Protein AF-A0A9D6PG17-F1 (afdb_monomer)

Radius of gyration: 19.04 Å; Cα contacts (8 Å, |Δi|>4): 158; chains: 1; bounding box: 43×48×52 Å

Nearest PDB structures (foldseek):
  1eaa-assembly1_A-24  TM=7.286E-01  e=7.968E-03  Azotobacter vinelandii
  4rnd-assembly1_A  TM=1.692E-01  e=1.502E-01  Saccharomyces cerevisiae S288C
  3vr4-assembly1_G  TM=1.571E-01  e=2.151E-01  Enterococcus hirae
  7uzk-assembly1_H  TM=1.772E-01  e=7.572E-01  Rattus norvegicus
  4rnd-assembly1_C  TM=1.676E-01  e=7.131E-01  Saccharomyces cerevisiae S288C

Foldseek 3Di:
DDDDDDDDDLLVLVVVLVVVVCVPDDDDDDDDDDDCVVLVVVQVVCVVVVHDRFDPVLVVLLVVQQVCQVVQQVVWDFDPPPHTDTHGDNADKDWDWDWDDDPNDIGIFIDIRGRSPPDDSVRSRVVVCCSHPPDLVPDPRSVVSVVLSVDPSVVSNVCCVPPPVVCVVNVD

Mean predicted aligned error: 5.13 Å

Structure (mmCIF, N/CA/C/O backbone):
data_AF-A0A9D6PG17-F1
#
_entry.id   AF-A0A9D6PG17-F1
#
loop_
_atom_site.group_PDB
_atom_site.id
_atom_site.type_symbol
_atom_s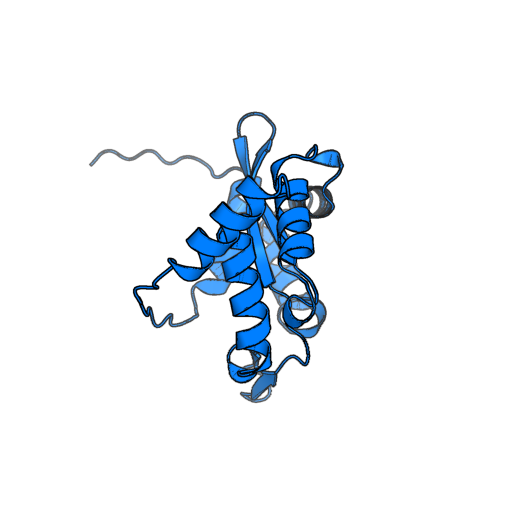ite.label_atom_id
_atom_site.label_alt_id
_atom_site.label_comp_id
_atom_site.label_asym_id
_atom_site.label_entity_id
_atom_site.label_seq_id
_atom_site.pdbx_PDB_ins_code
_atom_site.Cartn_x
_atom_site.Cartn_y
_atom_site.Cartn_z
_atom_site.occupancy
_atom_site.B_iso_or_equiv
_atom_site.auth_seq_id
_atom_site.auth_comp_id
_atom_site.auth_asym_id
_atom_site.auth_atom_id
_atom_site.pdbx_PDB_model_num
ATOM 1 N N . MET A 1 1 ? -3.196 26.481 -28.654 1.00 63.12 1 MET A N 1
ATOM 2 C CA . MET A 1 1 ? -2.937 25.796 -27.371 1.00 63.12 1 MET A CA 1
ATOM 3 C C . MET A 1 1 ? -1.429 25.783 -27.170 1.00 63.12 1 MET A C 1
ATOM 5 O O . MET A 1 1 ? -0.734 25.148 -27.951 1.00 63.12 1 MET A O 1
ATOM 9 N N . THR A 1 2 ? -0.906 26.583 -26.244 1.00 84.00 2 THR A N 1
ATOM 10 C CA . THR A 1 2 ? 0.543 26.727 -26.026 1.00 84.00 2 THR A CA 1
ATOM 11 C C . THR A 1 2 ? 0.992 25.665 -25.030 1.00 84.00 2 THR A C 1
ATOM 13 O O . THR A 1 2 ? 0.440 25.588 -23.936 1.00 84.00 2 THR A O 1
ATOM 16 N N . TYR A 1 3 ? 1.966 24.835 -25.397 1.00 87.50 3 TYR A N 1
ATOM 17 C CA . TYR A 1 3 ? 2.528 23.821 -24.505 1.00 87.50 3 TYR A CA 1
ATOM 18 C C . TYR A 1 3 ? 4.037 24.023 -24.344 1.00 87.50 3 TYR A C 1
ATOM 20 O O . TYR A 1 3 ? 4.707 24.567 -25.221 1.00 87.50 3 TYR A O 1
ATOM 28 N N . LYS A 1 4 ? 4.570 23.583 -23.200 1.00 92.44 4 LYS A N 1
ATOM 29 C CA . LYS A 1 4 ? 6.003 23.576 -22.891 1.00 92.44 4 LYS A CA 1
ATOM 30 C C . LYS A 1 4 ? 6.412 22.158 -22.527 1.00 92.44 4 LYS A C 1
ATOM 32 O O . LYS A 1 4 ? 5.831 21.564 -21.622 1.00 92.44 4 LYS A O 1
ATOM 37 N N . PHE A 1 5 ? 7.436 21.639 -23.193 1.00 90.94 5 PHE A N 1
ATOM 38 C CA . PHE A 1 5 ? 8.055 20.391 -22.769 1.00 90.94 5 PHE A CA 1
ATOM 39 C C . PHE A 1 5 ? 8.871 20.619 -21.497 1.00 90.94 5 PHE A C 1
ATOM 41 O O . PHE A 1 5 ? 9.701 21.527 -21.423 1.00 90.94 5 PHE A O 1
ATOM 48 N N . VAL A 1 6 ? 8.635 19.776 -20.497 1.00 90.00 6 VAL A N 1
ATOM 49 C CA . VAL A 1 6 ? 9.412 19.727 -19.259 1.00 90.00 6 VAL A CA 1
ATOM 50 C C . VAL A 1 6 ? 10.007 18.333 -19.152 1.00 90.00 6 VAL A C 1
ATOM 52 O O . VAL A 1 6 ? 9.316 17.336 -19.358 1.00 90.00 6 VAL A O 1
ATOM 55 N N . LYS A 1 7 ? 11.307 18.258 -18.865 1.00 87.62 7 LYS A N 1
ATOM 56 C CA . LYS A 1 7 ? 11.992 16.982 -18.674 1.00 87.62 7 LYS A CA 1
ATOM 57 C C . LYS A 1 7 ? 11.458 16.309 -17.409 1.00 87.62 7 LYS A C 1
ATOM 59 O O . LYS A 1 7 ? 11.337 16.954 -16.372 1.00 87.62 7 LYS A O 1
ATOM 64 N N . LEU A 1 8 ? 11.163 15.014 -17.492 1.00 84.62 8 LEU A N 1
ATOM 65 C CA . LEU A 1 8 ? 10.827 14.229 -16.308 1.00 84.62 8 LEU A CA 1
ATOM 66 C C . LEU A 1 8 ? 12.063 14.045 -15.424 1.00 84.62 8 LEU A C 1
ATOM 68 O O . LEU A 1 8 ? 13.156 13.729 -15.899 1.00 84.62 8 LEU A O 1
ATOM 72 N N . GLU A 1 9 ? 11.867 14.216 -14.126 1.00 86.81 9 GLU A N 1
ATOM 73 C CA . GLU A 1 9 ? 12.876 13.932 -13.112 1.00 86.81 9 GLU A CA 1
ATOM 74 C C . GLU A 1 9 ? 12.974 12.417 -12.850 1.00 86.81 9 GLU A C 1
ATOM 76 O O . GLU A 1 9 ? 12.067 11.646 -13.185 1.00 86.81 9 GLU A O 1
ATOM 81 N N . ALA A 1 10 ? 14.078 11.966 -12.251 1.00 85.06 10 ALA A N 1
ATOM 82 C CA . ALA A 1 10 ? 14.380 10.538 -12.098 1.00 85.06 10 ALA A CA 1
ATOM 83 C C . ALA A 1 10 ? 13.300 9.769 -11.307 1.00 85.06 10 ALA A C 1
ATOM 85 O O . ALA A 1 10 ? 12.943 8.647 -11.668 1.00 85.06 10 ALA A O 1
ATOM 86 N N . GLU A 1 11 ? 12.733 10.393 -10.277 1.00 87.19 11 GLU A N 1
ATOM 87 C CA . GLU A 1 11 ? 11.630 9.885 -9.460 1.00 87.19 11 GLU A CA 1
ATOM 88 C C . GLU A 1 11 ? 10.330 9.700 -10.248 1.00 87.19 11 GLU A C 1
ATOM 90 O O . GLU A 1 11 ? 9.596 8.741 -10.014 1.00 87.19 11 GLU A O 1
ATOM 95 N N . ARG A 1 12 ? 10.060 10.568 -11.230 1.00 87.62 12 ARG A N 1
ATOM 96 C CA . ARG A 1 12 ? 8.882 10.455 -12.099 1.00 87.62 12 ARG A CA 1
ATOM 97 C C . ARG A 1 12 ? 9.063 9.352 -13.132 1.00 87.62 12 ARG A C 1
ATOM 99 O O . ARG A 1 12 ? 8.097 8.663 -13.449 1.00 87.62 12 ARG A O 1
ATOM 106 N N . TYR A 1 13 ? 10.294 9.123 -13.589 1.00 86.50 13 TYR A N 1
ATOM 107 C CA . TYR A 1 13 ? 10.590 7.983 -14.452 1.00 86.50 13 TYR A CA 1
ATOM 108 C C . TYR A 1 13 ? 10.331 6.632 -13.775 1.00 86.50 13 TYR A C 1
ATOM 110 O O . TYR A 1 13 ? 9.961 5.696 -14.469 1.00 86.50 13 TYR A O 1
ATOM 118 N N . LEU A 1 14 ? 10.473 6.511 -12.449 1.00 85.19 14 LEU A N 1
ATOM 119 C CA . LEU A 1 14 ? 10.112 5.268 -11.751 1.00 85.19 14 LEU A CA 1
ATOM 120 C C . LEU A 1 14 ? 8.605 4.989 -11.799 1.00 85.19 14 LEU A C 1
ATOM 122 O O . LEU A 1 14 ? 8.197 3.849 -11.996 1.00 85.19 14 LEU A O 1
ATOM 126 N N . VAL A 1 15 ? 7.779 6.029 -11.663 1.00 87.50 15 VAL A N 1
ATOM 127 C CA . VAL A 1 15 ? 6.323 5.902 -11.830 1.00 87.50 15 VAL A CA 1
ATOM 128 C C . VAL A 1 15 ? 5.987 5.549 -13.278 1.00 87.50 15 VAL A C 1
ATOM 130 O O . VAL A 1 15 ? 5.173 4.666 -13.523 1.00 87.50 15 VAL A O 1
ATOM 133 N N . TRP A 1 16 ? 6.651 6.191 -14.242 1.00 87.12 16 TRP A N 1
ATOM 134 C CA . TRP A 1 16 ? 6.496 5.863 -15.658 1.00 87.12 16 TRP A CA 1
ATOM 135 C C . TRP A 1 16 ? 6.861 4.406 -15.970 1.00 87.12 16 TRP A C 1
ATOM 137 O O . TRP A 1 16 ? 6.131 3.740 -16.699 1.00 87.12 16 TRP A O 1
ATOM 147 N N . ASP A 1 17 ? 7.948 3.891 -15.389 1.00 84.31 17 ASP A N 1
ATOM 148 C CA . ASP A 1 17 ? 8.361 2.496 -15.562 1.00 84.31 17 ASP A CA 1
ATOM 149 C C . ASP A 1 17 ? 7.262 1.520 -15.098 1.00 84.31 17 ASP A C 1
ATOM 151 O O . ASP A 1 17 ? 7.031 0.513 -15.768 1.00 84.31 17 ASP A O 1
ATOM 155 N N . LEU A 1 18 ? 6.555 1.843 -14.006 1.00 81.06 18 LEU A N 1
ATOM 156 C CA . LEU A 1 18 ? 5.413 1.068 -13.509 1.00 81.06 18 LEU A CA 1
ATOM 157 C C . LEU A 1 18 ? 4.201 1.167 -14.447 1.00 81.06 18 LEU A C 1
ATOM 159 O O . LEU A 1 18 ? 3.622 0.146 -14.809 1.00 81.06 18 LEU A O 1
ATOM 163 N N . LEU A 1 19 ? 3.834 2.382 -14.862 1.00 86.00 19 LEU A N 1
ATOM 164 C CA . LEU A 1 19 ? 2.666 2.611 -15.720 1.00 86.00 19 LEU A CA 1
ATOM 165 C C . LEU A 1 19 ? 2.831 1.979 -17.106 1.00 86.00 19 LEU A C 1
ATOM 167 O O . LEU A 1 19 ? 1.876 1.417 -17.641 1.00 86.00 19 LEU A O 1
ATOM 171 N N . ARG A 1 20 ? 4.046 1.997 -17.668 1.00 85.44 20 ARG A N 1
ATOM 172 C CA . ARG A 1 20 ? 4.322 1.356 -18.960 1.00 85.44 20 ARG A CA 1
ATOM 173 C C . ARG A 1 20 ? 4.062 -0.151 -18.928 1.00 85.44 20 ARG A C 1
ATOM 175 O O . ARG A 1 20 ? 3.635 -0.704 -19.933 1.00 85.44 20 ARG A O 1
ATOM 182 N N . GLU A 1 21 ? 4.312 -0.826 -17.806 1.00 80.12 21 GLU A N 1
ATOM 183 C CA . GLU A 1 21 ? 3.980 -2.252 -17.698 1.00 80.12 21 GLU A CA 1
ATOM 184 C C . GLU A 1 21 ? 2.467 -2.484 -17.676 1.00 80.12 21 GLU A C 1
ATOM 186 O O . GLU A 1 21 ? 2.024 -3.535 -18.122 1.00 80.12 21 GLU A O 1
ATOM 191 N N . THR A 1 22 ? 1.675 -1.521 -17.198 1.00 79.25 22 THR A N 1
ATOM 192 C CA . THR A 1 22 ? 0.212 -1.656 -17.124 1.00 79.25 22 THR A CA 1
ATOM 193 C C . THR A 1 22 ? -0.521 -1.341 -18.433 1.00 79.25 22 THR A C 1
ATOM 195 O O . THR A 1 22 ? -1.657 -1.774 -18.598 1.00 79.25 22 THR A O 1
ATOM 198 N N . ASP A 1 23 ? 0.128 -0.650 -19.373 1.00 80.31 23 ASP A N 1
ATOM 199 C CA . ASP A 1 23 ? -0.446 -0.224 -20.664 1.00 80.31 23 ASP A CA 1
ATOM 200 C C . ASP A 1 23 ? -1.080 -1.363 -21.502 1.00 80.31 23 ASP A C 1
ATOM 202 O O . ASP A 1 23 ? -2.143 -1.161 -22.086 1.00 80.31 23 ASP A O 1
ATOM 206 N N . PRO A 1 24 ? -0.529 -2.597 -21.529 1.00 79.31 24 PRO A N 1
ATOM 207 C CA . PRO A 1 24 ? -1.115 -3.696 -22.299 1.00 79.31 24 PRO A CA 1
ATOM 208 C C . PRO A 1 24 ? -2.359 -4.346 -21.669 1.00 79.31 24 PRO A C 1
ATOM 210 O O . PRO A 1 24 ? -2.944 -5.239 -22.286 1.00 79.31 24 PRO A O 1
ATOM 213 N N . TYR A 1 25 ? -2.736 -3.995 -20.433 1.00 78.88 25 TYR A N 1
ATOM 214 C CA . TYR A 1 25 ? -3.846 -4.651 -19.740 1.00 78.88 25 TYR A CA 1
ATOM 215 C C . TYR A 1 25 ? -5.174 -3.960 -20.058 1.00 78.88 25 TYR A C 1
ATOM 217 O O . TYR A 1 25 ? -5.380 -2.790 -19.747 1.00 78.88 25 TYR A O 1
ATOM 225 N N . TYR A 1 26 ? -6.120 -4.718 -20.615 1.00 81.06 26 TYR A N 1
ATOM 226 C CA . TYR A 1 26 ? -7.497 -4.260 -20.788 1.00 81.06 26 TYR A CA 1
ATOM 227 C C . TYR A 1 26 ? -8.183 -4.161 -19.423 1.00 81.06 26 TYR A C 1
ATOM 229 O O . TYR A 1 26 ? -8.581 -5.168 -18.833 1.00 81.06 26 TYR A O 1
ATOM 237 N N . LEU A 1 27 ? -8.300 -2.940 -18.907 1.00 82.25 27 LEU A N 1
ATOM 238 C CA . LEU A 1 27 ? -8.969 -2.673 -17.642 1.00 82.25 27 LEU A CA 1
ATOM 239 C C . LEU A 1 27 ? -10.480 -2.603 -17.860 1.00 82.25 27 LEU A C 1
ATOM 241 O O . LEU A 1 27 ? -10.978 -1.772 -18.616 1.00 82.25 27 LEU A O 1
ATOM 245 N N . ASN A 1 28 ? -11.216 -3.472 -17.171 1.00 86.25 28 ASN A N 1
ATOM 246 C CA . ASN A 1 28 ? -12.656 -3.325 -17.032 1.00 86.25 28 ASN A CA 1
ATOM 247 C C . ASN A 1 28 ? -12.935 -2.525 -15.753 1.00 86.25 28 ASN A C 1
ATOM 249 O O . ASN A 1 28 ? -12.621 -2.985 -14.654 1.00 86.25 28 ASN A O 1
ATOM 253 N N . HIS A 1 29 ? -13.481 -1.318 -15.895 1.00 86.50 29 HIS A N 1
ATOM 254 C CA . HIS A 1 29 ? -13.749 -0.425 -14.772 1.00 86.50 29 HIS A CA 1
ATOM 255 C C . HIS A 1 29 ? -15.149 -0.657 -14.222 1.00 86.50 29 HIS A C 1
ATOM 257 O O . HIS A 1 29 ? -16.142 -0.510 -14.929 1.00 86.50 29 HIS A O 1
ATOM 263 N N . HIS A 1 30 ? -15.216 -1.024 -12.947 1.00 89.44 30 HIS A N 1
ATOM 264 C CA . HIS A 1 30 ? -16.466 -1.221 -12.230 1.00 89.44 30 HIS A CA 1
ATOM 265 C C . HIS A 1 30 ? -16.502 -0.233 -11.068 1.00 89.44 30 HIS A C 1
ATOM 267 O O . HIS A 1 30 ? -15.516 -0.095 -10.342 1.00 89.44 30 HIS A O 1
ATOM 273 N N . LEU A 1 31 ? -17.623 0.466 -10.915 1.00 93.50 31 LEU A N 1
ATOM 274 C CA . LEU A 1 31 ? -17.852 1.427 -9.841 1.00 93.50 31 LEU A CA 1
ATOM 275 C C . LEU A 1 31 ? -19.024 0.935 -8.999 1.00 93.50 31 LEU A C 1
ATOM 277 O O . LEU A 1 31 ? -20.050 0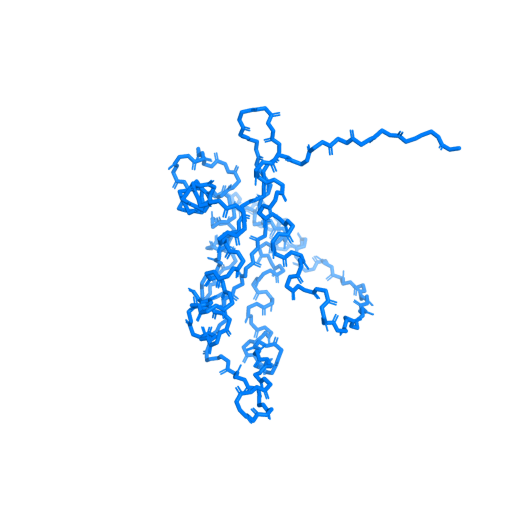.533 -9.545 1.00 93.50 31 LEU A O 1
ATOM 281 N N . PHE A 1 32 ? -18.864 0.974 -7.680 1.00 91.69 32 PHE A N 1
ATOM 282 C CA . PHE A 1 32 ? -19.891 0.556 -6.735 1.00 91.69 32 PHE A CA 1
ATOM 283 C C . PHE A 1 32 ? -19.933 1.523 -5.559 1.00 91.69 32 PHE A C 1
ATOM 285 O O . PHE A 1 32 ? -18.887 1.877 -5.007 1.00 91.69 32 PHE A O 1
ATOM 292 N N . ASP A 1 33 ? -21.139 1.882 -5.134 1.00 95.25 33 ASP A N 1
ATOM 293 C CA . ASP A 1 33 ? -21.343 2.616 -3.892 1.00 95.25 33 ASP A CA 1
ATOM 294 C C . ASP A 1 33 ? -21.289 1.656 -2.705 1.00 95.25 33 ASP A C 1
ATOM 296 O O . ASP A 1 33 ? -21.847 0.558 -2.732 1.00 95.25 33 ASP A O 1
ATOM 300 N N . THR A 1 34 ? -20.600 2.066 -1.642 1.00 94.25 34 THR A N 1
ATOM 301 C CA . THR A 1 34 ? -20.424 1.251 -0.435 1.00 94.25 34 THR A CA 1
ATOM 302 C C . THR A 1 34 ? -20.945 2.002 0.779 1.00 94.25 34 THR A C 1
ATOM 304 O O . THR A 1 34 ? -20.516 3.118 1.065 1.00 94.25 34 THR A O 1
ATOM 307 N N . ASN A 1 35 ? -21.844 1.368 1.530 1.00 96.44 35 ASN A N 1
ATOM 308 C CA . ASN A 1 35 ? -22.316 1.901 2.800 1.00 96.44 35 ASN A CA 1
ATOM 309 C C . ASN A 1 35 ? -21.257 1.687 3.901 1.00 96.44 35 ASN A C 1
ATOM 311 O O . ASN A 1 35 ? -20.910 0.552 4.227 1.00 96.44 35 ASN A O 1
ATOM 315 N N . LEU A 1 36 ? -20.774 2.783 4.494 1.00 97.31 36 LEU A N 1
ATOM 316 C CA . LEU A 1 36 ? -19.767 2.785 5.560 1.00 97.31 36 LEU A CA 1
ATOM 317 C C . LEU A 1 36 ? -20.343 2.977 6.976 1.00 97.31 36 LEU A C 1
ATOM 319 O O . LEU A 1 36 ? -19.565 3.128 7.916 1.00 97.31 36 LEU A O 1
ATOM 323 N N . SER A 1 37 ? -21.665 2.939 7.181 1.00 98.12 37 SER A N 1
ATOM 324 C CA . SER A 1 37 ? -22.288 3.158 8.501 1.00 98.12 37 SER A CA 1
ATOM 325 C C . SER A 1 37 ? -21.714 2.252 9.596 1.00 98.12 37 SER A C 1
ATOM 327 O O . SER A 1 37 ? -21.371 2.739 10.666 1.00 98.12 37 SER A O 1
ATOM 329 N N . ALA A 1 38 ? -21.495 0.963 9.315 1.00 97.81 38 ALA A N 1
ATOM 330 C CA . ALA A 1 38 ? -20.901 0.047 10.295 1.00 97.81 38 ALA A CA 1
ATOM 331 C C . ALA A 1 38 ? -19.450 0.421 10.669 1.00 97.81 38 ALA A C 1
ATOM 333 O O . ALA A 1 38 ? -19.025 0.227 11.809 1.00 97.81 38 ALA A O 1
ATOM 334 N N . VAL A 1 39 ? -18.690 0.981 9.721 1.00 98.19 39 VAL A N 1
ATOM 335 C CA . VAL A 1 39 ? -17.335 1.497 9.969 1.00 98.19 39 VAL A CA 1
ATOM 336 C C . VAL A 1 39 ? -17.398 2.764 10.824 1.00 98.19 39 VAL A C 1
ATOM 338 O O . VAL A 1 39 ? -16.596 2.922 11.743 1.00 98.19 39 VAL A O 1
ATOM 341 N N . GLU A 1 40 ? -18.361 3.651 10.566 1.00 98.38 40 GLU A N 1
ATOM 342 C CA . GLU A 1 40 ? -18.591 4.843 11.390 1.00 98.38 40 GLU A CA 1
ATOM 343 C C . GLU A 1 40 ? -18.960 4.495 12.830 1.00 98.38 40 GLU A C 1
ATOM 345 O O . GLU A 1 40 ? -18.415 5.085 13.764 1.00 98.38 40 GLU A O 1
ATOM 350 N N . ASP A 1 41 ? -19.850 3.525 13.022 1.00 98.38 41 ASP A N 1
ATOM 351 C CA . ASP A 1 41 ? -20.297 3.112 14.349 1.00 98.38 41 ASP A CA 1
ATOM 352 C C . ASP A 1 41 ? -19.147 2.498 15.160 1.00 98.38 41 ASP A C 1
ATOM 354 O O . ASP A 1 41 ? -18.953 2.863 16.324 1.00 98.38 41 ASP A O 1
ATOM 358 N N . ASP A 1 42 ? -18.307 1.656 14.542 1.00 98.19 42 ASP A N 1
ATOM 359 C CA . ASP A 1 42 ? -17.093 1.144 15.192 1.00 98.19 42 ASP A CA 1
ATOM 360 C C . ASP A 1 42 ? -16.113 2.274 15.543 1.00 98.19 42 ASP A C 1
ATOM 362 O O . ASP A 1 42 ? -15.608 2.340 16.665 1.00 98.19 42 ASP A O 1
ATOM 366 N N . ARG A 1 43 ? -15.876 3.215 14.621 1.00 98.19 43 ARG A N 1
ATOM 367 C CA . ARG A 1 43 ? -14.989 4.365 14.862 1.00 98.19 43 ARG A CA 1
ATOM 368 C C . ARG A 1 43 ? -15.495 5.253 16.002 1.00 98.19 43 ARG A C 1
ATOM 370 O O . ARG A 1 43 ? -14.689 5.690 16.826 1.00 98.19 43 ARG A O 1
ATOM 377 N N . LYS A 1 44 ? -16.806 5.515 16.079 1.00 98.38 44 LYS A N 1
ATOM 378 C CA . LYS A 1 44 ? -17.438 6.271 17.177 1.00 98.38 44 LYS A CA 1
ATOM 379 C C . LYS A 1 44 ? -17.297 5.541 18.506 1.00 98.38 44 LYS A C 1
ATOM 381 O O . LYS A 1 44 ? -16.880 6.160 19.482 1.00 98.38 44 LYS A O 1
ATOM 386 N N . ARG A 1 45 ? -17.583 4.235 18.532 1.00 98.44 45 ARG A N 1
ATOM 387 C CA . ARG A 1 45 ? -17.419 3.393 19.722 1.00 98.44 45 ARG A CA 1
ATOM 388 C C . ARG A 1 45 ? -15.979 3.429 20.232 1.00 98.44 45 ARG A C 1
ATOM 390 O O . ARG A 1 45 ? -15.758 3.767 21.388 1.00 98.44 45 ARG A O 1
ATOM 397 N N . ARG A 1 46 ? -14.995 3.172 19.363 1.00 98.19 46 ARG A N 1
ATOM 398 C CA . ARG A 1 46 ? -13.566 3.208 19.724 1.00 98.19 46 ARG A CA 1
ATOM 399 C C . ARG A 1 46 ? -13.154 4.564 20.290 1.00 98.19 46 ARG A C 1
ATOM 401 O O . ARG A 1 46 ? -12.443 4.613 21.286 1.00 98.19 46 ARG A O 1
ATOM 408 N N . ARG A 1 47 ? -13.644 5.661 19.699 1.00 97.88 47 ARG A N 1
ATOM 409 C CA . ARG A 1 47 ? -13.401 7.018 20.208 1.00 97.88 47 ARG A CA 1
ATOM 410 C C . ARG A 1 47 ? -13.985 7.222 21.608 1.00 97.88 47 ARG A C 1
ATOM 412 O O . ARG A 1 47 ? -13.296 7.779 22.454 1.00 97.88 47 ARG A O 1
ATOM 419 N N . ALA A 1 48 ? -15.219 6.780 21.850 1.00 98.12 48 ALA A N 1
ATOM 420 C CA . ALA A 1 48 ? -15.857 6.874 23.165 1.00 98.12 48 ALA A CA 1
ATOM 421 C C . ALA A 1 48 ? -15.118 6.047 24.235 1.00 98.12 48 ALA A C 1
ATOM 423 O O . ALA A 1 48 ? -15.044 6.454 25.388 1.00 98.12 48 ALA A O 1
ATOM 424 N N . GLU A 1 49 ? -14.514 4.927 23.836 1.00 97.94 49 GLU A N 1
ATOM 425 C CA . GLU A 1 49 ? -13.685 4.067 24.690 1.00 97.94 49 GLU A CA 1
ATOM 426 C C . GLU A 1 49 ? -12.237 4.575 24.861 1.00 97.94 49 GLU A C 1
ATOM 428 O O . GLU A 1 49 ? -11.429 3.907 25.505 1.00 97.94 49 GLU A O 1
ATOM 433 N N . GLY A 1 50 ? -11.865 5.714 24.259 1.00 97.00 50 GLY A N 1
ATOM 434 C CA . GLY A 1 50 ? -10.490 6.234 24.288 1.00 97.00 50 GLY A CA 1
ATOM 435 C C . GLY A 1 50 ? -9.471 5.373 23.527 1.00 97.00 50 GLY A C 1
ATOM 436 O O . GLY A 1 50 ? -8.268 5.497 23.746 1.00 97.00 50 GLY A O 1
ATOM 437 N N . ARG A 1 51 ? -9.932 4.484 22.641 1.00 96.69 51 ARG A N 1
ATOM 438 C CA . ARG A 1 51 ? -9.085 3.602 21.829 1.00 96.69 51 ARG A CA 1
ATOM 439 C C . ARG A 1 51 ? -8.620 4.293 20.551 1.00 96.69 51 ARG A C 1
ATOM 441 O O . ARG A 1 51 ? -9.228 5.250 20.068 1.00 96.69 51 ARG A O 1
ATOM 448 N N . VAL A 1 52 ? -7.554 3.751 19.960 1.00 95.75 52 VAL A N 1
ATOM 449 C CA . VAL A 1 52 ? -7.085 4.156 18.628 1.00 95.75 52 VAL A CA 1
ATOM 450 C C . VAL A 1 52 ? -8.223 3.998 17.619 1.00 95.75 52 VAL A C 1
ATOM 452 O O . VAL A 1 52 ? -8.938 2.994 17.626 1.00 95.75 52 VAL A O 1
ATOM 455 N N . VAL A 1 53 ? -8.393 5.005 16.760 1.00 97.88 53 VAL A N 1
ATOM 456 C CA . VAL A 1 53 ? -9.443 5.053 15.737 1.00 97.88 5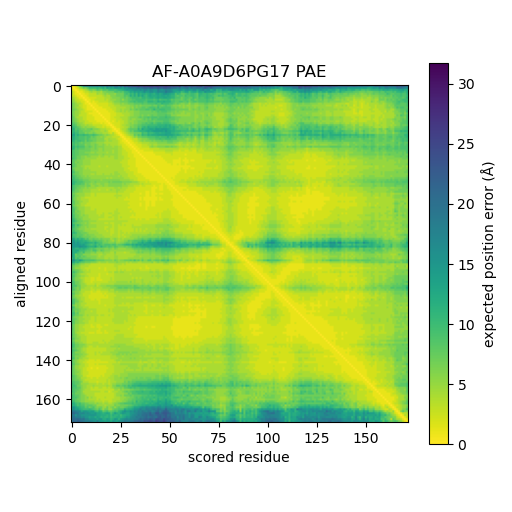3 VAL A CA 1
ATOM 457 C C . VAL A 1 53 ? -8.822 4.720 14.371 1.00 97.88 53 VAL A C 1
ATOM 459 O O . VAL A 1 53 ? -8.191 5.599 13.774 1.00 97.88 53 VAL A O 1
ATOM 462 N N . PRO A 1 54 ? -9.010 3.496 13.837 1.00 97.81 54 PRO A N 1
ATOM 463 C CA . PRO A 1 54 ? -8.398 3.081 12.578 1.00 97.81 54 PRO A CA 1
ATOM 464 C C . PRO A 1 54 ? -8.891 3.907 11.396 1.00 97.81 54 PRO A C 1
ATOM 466 O O . PRO A 1 54 ? -10.064 4.267 11.340 1.00 97.81 54 PRO A O 1
ATOM 469 N N . SER A 1 55 ? -8.028 4.191 10.422 1.00 97.12 55 SER A N 1
ATOM 470 C CA . SER A 1 55 ? -8.403 4.904 9.192 1.00 97.12 55 SER A CA 1
ATOM 471 C C . SER A 1 55 ? -9.382 4.090 8.334 1.00 97.12 55 SER A C 1
ATOM 473 O O . SER A 1 55 ? -9.366 2.864 8.370 1.00 97.12 55 SER A O 1
ATOM 475 N N . TYR A 1 56 ? -10.188 4.752 7.495 1.00 97.62 56 TYR A N 1
ATOM 476 C CA . TYR A 1 56 ? -11.066 4.065 6.531 1.00 97.62 56 TYR A CA 1
ATOM 477 C C . TYR A 1 56 ? -10.298 3.092 5.636 1.00 97.62 56 TYR A C 1
ATOM 479 O O . TYR A 1 56 ? -10.736 1.967 5.428 1.00 97.62 56 TYR A O 1
ATOM 487 N N . LEU A 1 57 ? -9.105 3.496 5.187 1.00 97.06 57 LEU A N 1
ATOM 488 C CA . LEU A 1 57 ? -8.235 2.642 4.386 1.00 97.06 57 LEU A CA 1
ATOM 489 C C . LEU A 1 57 ? -7.862 1.346 5.122 1.00 97.06 57 LEU A C 1
ATOM 491 O O . LEU A 1 57 ? -7.786 0.306 4.480 1.00 97.06 57 LEU A O 1
ATOM 495 N N . ALA A 1 58 ? -7.682 1.371 6.448 1.00 98.25 58 ALA A N 1
ATOM 496 C CA . ALA A 1 58 ? -7.411 0.153 7.210 1.00 98.25 58 ALA A CA 1
ATOM 497 C C . ALA A 1 58 ? -8.587 -0.836 7.148 1.00 98.25 58 ALA A C 1
ATOM 499 O O . ALA A 1 58 ? -8.368 -2.024 6.918 1.00 98.25 58 ALA A O 1
ATOM 500 N N . TYR A 1 59 ? -9.830 -0.351 7.264 1.00 98.25 59 TYR A N 1
ATOM 501 C CA . TYR A 1 59 ? -11.024 -1.186 7.079 1.00 98.25 59 TYR A CA 1
ATOM 502 C C . TYR A 1 59 ? -11.115 -1.733 5.651 1.00 98.25 59 TYR A C 1
ATOM 504 O O . TYR A 1 59 ? -11.334 -2.932 5.476 1.00 98.25 59 TYR A O 1
ATOM 512 N N . SER A 1 60 ? -10.901 -0.889 4.635 1.00 97.25 60 SER A N 1
ATOM 513 C CA . SER A 1 60 ? -10.952 -1.313 3.231 1.00 97.25 60 SER A CA 1
ATOM 514 C C . SER A 1 60 ? -9.897 -2.374 2.916 1.00 97.25 60 SER A C 1
ATOM 516 O O . SER A 1 60 ? -10.210 -3.383 2.294 1.00 97.25 60 SER A O 1
ATOM 518 N N . LEU A 1 61 ? -8.657 -2.194 3.382 1.00 97.81 61 LEU A N 1
ATOM 519 C CA . LEU A 1 61 ? -7.578 -3.164 3.180 1.00 97.81 61 LEU A CA 1
ATOM 520 C C . LEU A 1 61 ? -7.836 -4.479 3.924 1.00 97.81 61 LEU A C 1
ATOM 522 O O . LEU A 1 61 ? -7.582 -5.540 3.361 1.00 97.81 61 LEU A O 1
ATOM 526 N N . ALA A 1 62 ? -8.39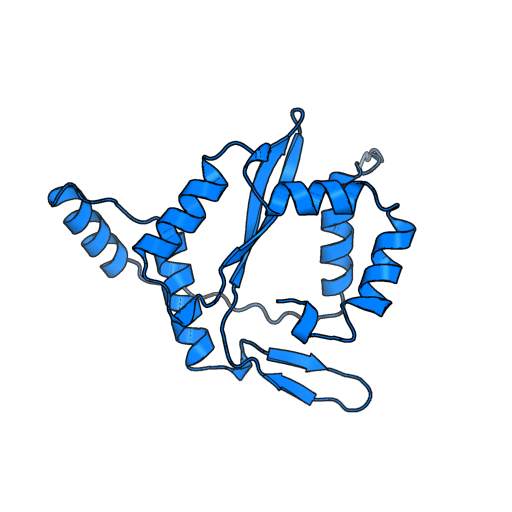0 -4.431 5.141 1.00 98.12 62 ALA A N 1
ATOM 527 C CA . ALA A 1 62 ? -8.796 -5.636 5.866 1.00 98.12 62 ALA A CA 1
ATOM 528 C C . ALA A 1 62 ? -9.895 -6.404 5.111 1.00 98.12 62 ALA A C 1
ATOM 530 O O . ALA A 1 62 ? -9.835 -7.629 4.986 1.00 98.12 62 ALA A O 1
ATOM 531 N N . ALA A 1 63 ? -10.888 -5.685 4.576 1.00 97.19 63 ALA A N 1
ATOM 532 C CA . ALA A 1 63 ? -11.951 -6.269 3.767 1.00 97.19 63 ALA A CA 1
ATOM 533 C C . ALA A 1 63 ? -11.400 -6.883 2.471 1.00 97.19 63 ALA A C 1
ATOM 535 O O . ALA A 1 63 ? -11.715 -8.033 2.167 1.00 97.19 63 ALA A O 1
ATOM 536 N N . TYR A 1 64 ? -10.523 -6.173 1.752 1.00 96.56 64 TYR A N 1
ATOM 537 C CA . TYR A 1 64 ? -9.868 -6.696 0.552 1.00 96.56 64 TYR A CA 1
ATOM 538 C C . TYR A 1 64 ? -9.000 -7.918 0.847 1.00 96.56 64 TYR A C 1
ATOM 540 O O . TYR A 1 64 ? -9.096 -8.901 0.119 1.00 96.56 64 TYR A O 1
ATOM 548 N N . GLY A 1 65 ? -8.218 -7.904 1.930 1.00 97.25 65 GLY A N 1
ATOM 549 C CA . GLY A 1 65 ? -7.405 -9.045 2.354 1.00 97.25 65 GLY A CA 1
ATOM 550 C C . GLY A 1 65 ? -8.241 -10.316 2.516 1.00 97.25 65 GLY A C 1
ATOM 551 O O . GLY A 1 65 ? -7.916 -11.358 1.951 1.00 97.25 65 GLY A O 1
ATOM 552 N N . ARG A 1 66 ? -9.370 -10.215 3.227 1.00 97.06 66 ARG A N 1
ATOM 553 C CA . ARG A 1 66 ? -10.297 -11.339 3.445 1.00 97.06 66 ARG A CA 1
ATOM 554 C C . ARG A 1 66 ? -11.032 -11.753 2.170 1.00 97.06 66 ARG A C 1
ATOM 556 O O . ARG A 1 66 ? -11.143 -12.943 1.893 1.00 97.06 66 ARG A O 1
ATOM 563 N N . MET A 1 67 ? -11.509 -10.788 1.385 1.00 96.50 67 MET A N 1
ATOM 564 C CA . MET A 1 67 ? -12.233 -11.046 0.138 1.00 96.50 67 MET A CA 1
ATOM 565 C C . MET A 1 67 ? -11.342 -11.758 -0.884 1.00 96.50 67 MET A C 1
ATOM 567 O O . MET A 1 67 ? -11.728 -12.790 -1.425 1.00 96.50 67 MET A O 1
ATOM 571 N N . LEU A 1 68 ? -10.113 -11.286 -1.090 1.00 96.06 68 LEU A N 1
ATOM 572 C CA . LEU A 1 68 ? -9.175 -11.904 -2.028 1.00 96.06 68 LEU A CA 1
ATOM 573 C C . LEU A 1 68 ? -8.761 -13.321 -1.608 1.00 96.06 68 LEU A C 1
ATOM 575 O O . LEU A 1 68 ? -8.488 -14.151 -2.473 1.00 96.06 68 LEU A O 1
ATOM 579 N N . ALA A 1 69 ? -8.759 -13.627 -0.306 1.00 95.81 69 ALA A N 1
ATOM 580 C CA . ALA A 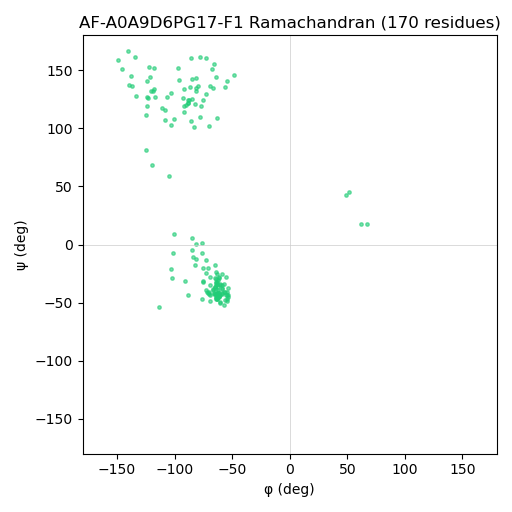1 69 ? -8.543 -14.988 0.179 1.00 95.81 69 ALA A CA 1
ATOM 581 C C . ALA A 1 69 ? -9.724 -15.922 -0.152 1.00 95.81 69 ALA A C 1
ATOM 583 O O . ALA A 1 69 ? -9.509 -17.093 -0.460 1.00 95.81 69 ALA A O 1
ATOM 584 N N . GLN A 1 70 ? -10.960 -15.410 -0.133 1.00 96.62 70 GLN A N 1
ATOM 585 C CA . GLN A 1 70 ? -12.160 -16.159 -0.535 1.00 96.62 70 GLN A CA 1
ATOM 586 C C . GLN A 1 70 ? -12.276 -16.312 -2.058 1.00 96.62 70 GLN A C 1
ATOM 588 O O . GLN A 1 70 ? -12.772 -17.327 -2.545 1.00 96.62 70 GLN A O 1
ATOM 593 N N . PHE A 1 71 ? -11.787 -15.328 -2.816 1.00 95.81 71 PHE A N 1
ATOM 594 C CA . PHE A 1 71 ? -11.831 -15.303 -4.277 1.00 95.81 71 PHE A CA 1
ATOM 595 C C . PHE A 1 71 ? -10.416 -15.257 -4.879 1.00 95.81 71 PHE A C 1
ATOM 597 O O . PHE A 1 71 ? -10.034 -14.272 -5.518 1.00 95.81 71 PHE A O 1
ATOM 604 N N . PRO A 1 72 ? -9.627 -16.339 -4.752 1.00 92.94 72 PRO A N 1
ATOM 605 C CA . PRO A 1 72 ? -8.194 -16.330 -5.059 1.00 92.94 72 PRO A CA 1
ATOM 606 C C . PRO A 1 72 ? -7.873 -16.077 -6.540 1.00 92.94 72 PRO A C 1
ATOM 608 O O . PRO A 1 72 ? -6.764 -15.676 -6.876 1.00 92.94 72 PRO A O 1
ATOM 611 N N . ARG A 1 73 ? -8.844 -16.240 -7.449 1.00 92.88 73 ARG A N 1
ATOM 612 C CA . ARG A 1 73 ? -8.684 -15.863 -8.864 1.00 92.88 73 ARG A CA 1
ATOM 613 C C . ARG A 1 73 ? -8.481 -14.355 -9.057 1.00 92.88 73 ARG A C 1
ATOM 615 O O . ARG A 1 73 ? -7.784 -13.980 -9.993 1.00 92.88 73 ARG A O 1
ATOM 622 N N . PHE A 1 74 ? -9.027 -13.506 -8.183 1.00 91.06 74 PHE A N 1
ATOM 623 C CA . PHE A 1 74 ? -8.777 -12.058 -8.226 1.00 91.06 74 PHE A CA 1
ATOM 624 C C . PHE A 1 74 ? -7.385 -11.682 -7.703 1.00 91.06 74 PHE A C 1
ATOM 626 O O . PHE A 1 74 ? -6.868 -10.629 -8.054 1.00 91.06 74 PHE A O 1
ATOM 633 N N . ASN A 1 75 ? -6.752 -12.563 -6.926 1.00 92.00 75 ASN A N 1
ATOM 634 C CA . ASN A 1 75 ? -5.364 -12.446 -6.491 1.00 92.00 75 ASN A CA 1
ATOM 635 C C . ASN A 1 75 ? -4.478 -13.418 -7.285 1.00 92.00 75 ASN A C 1
ATOM 637 O O . ASN A 1 75 ? -3.862 -14.342 -6.742 1.00 92.00 75 ASN A O 1
ATOM 641 N N . SER A 1 76 ? -4.474 -13.253 -8.606 1.00 90.25 76 SER A N 1
ATOM 642 C CA . SER A 1 76 ? -3.713 -14.105 -9.514 1.00 90.25 76 SER A CA 1
ATOM 643 C C . SER A 1 76 ? -2.964 -13.291 -10.560 1.00 90.25 76 SER A C 1
ATOM 645 O O . SER A 1 76 ? -3.258 -12.123 -10.803 1.00 90.25 76 SER A O 1
ATOM 647 N N . TYR A 1 77 ? -1.971 -13.921 -11.174 1.00 87.12 77 TYR A N 1
ATOM 648 C CA . TYR A 1 77 ? -1.184 -13.339 -12.250 1.00 87.12 77 TYR A CA 1
ATOM 649 C C . TYR A 1 77 ? -1.368 -14.147 -13.534 1.00 87.12 77 TYR A C 1
ATOM 651 O O . TYR A 1 77 ? -1.177 -15.366 -13.540 1.00 87.12 77 TYR A O 1
ATOM 659 N N . LEU A 1 78 ? -1.729 -13.481 -14.634 1.00 84.94 78 LEU A N 1
ATOM 660 C CA . LEU A 1 78 ? -1.850 -14.126 -15.938 1.00 84.94 78 LEU A CA 1
ATOM 661 C C . LEU A 1 78 ? -0.464 -14.326 -16.551 1.00 84.94 78 LEU A C 1
ATOM 663 O O . LEU A 1 78 ? 0.185 -13.386 -17.003 1.00 84.94 78 LEU A O 1
ATOM 667 N N . ARG A 1 79 ? -0.030 -15.580 -16.622 1.00 82.00 79 ARG A N 1
ATOM 668 C CA . ARG A 1 79 ? 1.171 -15.975 -17.347 1.00 82.00 79 ARG A CA 1
ATOM 669 C C . ARG A 1 79 ?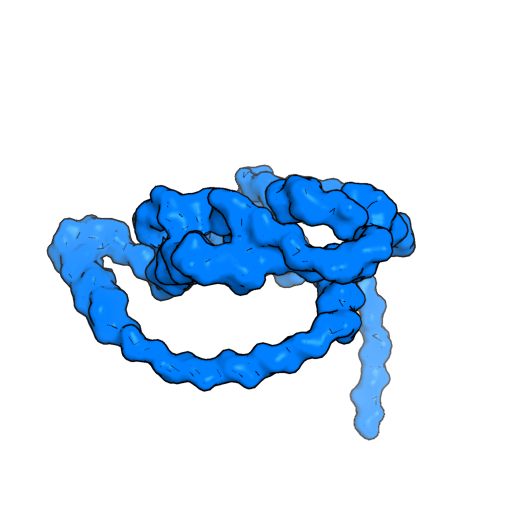 0.782 -16.359 -18.766 1.00 82.00 79 ARG A C 1
ATOM 671 O O . ARG A 1 79 ? 0.032 -17.309 -18.946 1.00 82.00 79 ARG A O 1
ATOM 678 N N . ILE A 1 80 ? 1.316 -15.657 -19.761 1.00 80.00 80 ILE A N 1
ATOM 679 C CA . ILE A 1 80 ? 0.980 -15.886 -21.178 1.00 80.00 80 ILE A CA 1
ATOM 680 C C . ILE A 1 80 ? 1.928 -16.912 -21.828 1.00 80.00 80 ILE A C 1
ATOM 682 O O . ILE A 1 80 ? 1.508 -17.695 -22.673 1.00 80.00 80 ILE A O 1
ATOM 686 N N . TRP A 1 81 ? 3.193 -16.976 -21.395 1.00 74.75 81 TRP A N 1
ATOM 687 C CA . TRP A 1 81 ? 4.215 -17.855 -21.981 1.00 74.75 81 TRP A CA 1
ATOM 688 C C . TRP A 1 81 ? 4.861 -18.784 -20.934 1.00 74.75 81 TRP A C 1
ATOM 690 O O . TRP A 1 81 ? 5.134 -18.328 -19.816 1.00 74.75 81 TRP A O 1
ATOM 700 N N . PRO A 1 82 ? 5.150 -20.069 -21.242 1.00 78.38 82 PRO A N 1
ATOM 701 C CA . PRO A 1 82 ? 4.968 -20.759 -22.531 1.00 78.38 82 PRO A CA 1
ATOM 702 C C . PRO A 1 82 ? 3.539 -21.257 -22.790 1.00 78.38 82 PRO A C 1
ATOM 704 O O . PRO A 1 82 ? 3.210 -21.625 -23.909 1.00 78.38 82 PRO A O 1
ATOM 707 N N . THR A 1 83 ? 2.683 -21.258 -21.770 1.00 83.69 83 THR A N 1
ATOM 708 C CA . THR A 1 83 ? 1.262 -21.605 -21.890 1.00 83.69 83 THR A CA 1
ATOM 709 C C . THR A 1 83 ? 0.438 -20.623 -21.076 1.00 83.69 83 THR A C 1
ATOM 711 O O . THR A 1 83 ? 0.790 -20.376 -19.918 1.00 83.69 83 THR A O 1
ATOM 714 N N . THR A 1 84 ? -0.672 -20.145 -21.637 1.00 88.56 84 THR A N 1
ATOM 715 C CA . THR A 1 84 ? -1.588 -19.219 -20.966 1.00 88.56 84 THR A CA 1
ATOM 716 C C . THR A 1 84 ? -2.217 -19.868 -19.735 1.00 88.56 84 THR A C 1
ATOM 718 O O . THR A 1 84 ? -3.023 -20.790 -19.855 1.00 88.56 84 THR A O 1
ATOM 721 N N . ARG A 1 85 ? -1.825 -19.423 -18.539 1.00 89.50 85 ARG A N 1
ATOM 722 C CA . ARG A 1 85 ? -2.293 -19.954 -17.250 1.00 89.50 85 ARG A CA 1
ATOM 723 C C . ARG A 1 85 ? -2.379 -18.845 -16.208 1.00 89.50 85 ARG A C 1
ATOM 725 O O . ARG A 1 85 ? -1.593 -17.903 -16.229 1.00 89.50 85 ARG A O 1
ATOM 732 N N . LEU A 1 86 ? -3.292 -18.997 -15.253 1.00 90.12 86 LEU A N 1
ATOM 733 C CA . LEU A 1 86 ? -3.330 -18.153 -14.060 1.00 90.12 86 LEU A CA 1
ATOM 734 C C . LEU A 1 86 ? -2.423 -18.747 -12.978 1.00 90.12 86 LEU A C 1
ATOM 736 O O . LEU A 1 86 ? -2.597 -19.897 -12.578 1.00 90.12 86 LEU A O 1
ATOM 740 N N . ALA A 1 87 ? -1.470 -17.958 -12.495 1.00 88.56 87 ALA A N 1
ATOM 741 C CA . ALA A 1 87 ? -0.725 -18.243 -11.278 1.00 88.56 87 ALA A CA 1
ATOM 742 C C . ALA A 1 87 ? -1.529 -17.711 -10.087 1.00 88.56 87 ALA A C 1
ATOM 744 O O . ALA A 1 87 ? -1.624 -16.502 -9.890 1.00 88.56 87 ALA A O 1
ATOM 745 N N . VAL A 1 88 ? -2.144 -18.616 -9.327 1.00 91.19 88 VAL A N 1
ATOM 746 C CA . VAL A 1 88 ? -2.975 -18.278 -8.165 1.00 91.19 88 VAL A CA 1
ATOM 747 C C . VAL A 1 88 ? -2.115 -18.293 -6.905 1.00 91.19 88 VAL A C 1
ATOM 749 O O . VAL A 1 88 ? -1.438 -19.282 -6.622 1.00 91.19 88 VAL A O 1
ATOM 752 N N . TYR A 1 89 ? -2.128 -17.200 -6.145 1.00 88.31 89 TYR A N 1
ATOM 753 C CA . TYR A 1 89 ? -1.315 -17.071 -4.941 1.00 88.31 89 TYR A CA 1
ATOM 754 C C . TYR A 1 89 ? -2.026 -17.642 -3.708 1.00 88.31 89 TYR A C 1
ATOM 756 O O . TYR A 1 89 ? -3.187 -17.345 -3.456 1.00 88.31 89 TYR A O 1
ATOM 764 N N . GLY A 1 90 ? -1.299 -18.415 -2.891 1.00 88.12 90 GLY A N 1
ATOM 765 C CA . GLY A 1 90 ? -1.817 -18.966 -1.625 1.00 88.12 90 GLY A CA 1
ATOM 766 C C . GLY A 1 90 ? -1.914 -17.973 -0.456 1.00 88.12 90 GLY A C 1
ATOM 767 O O . GLY A 1 90 ? -2.279 -18.366 0.644 1.00 88.12 90 GLY A O 1
ATOM 768 N N . GLY A 1 91 ? -1.558 -16.705 -0.668 1.00 91.88 91 GLY A N 1
ATOM 769 C CA . GLY A 1 91 ? -1.621 -15.639 0.333 1.00 91.88 91 GLY A CA 1
ATOM 770 C C . GLY A 1 91 ? -1.889 -14.299 -0.343 1.00 91.88 91 GLY A C 1
ATOM 771 O O . GLY A 1 91 ? -1.659 -14.169 -1.549 1.00 91.88 91 GLY A O 1
ATOM 772 N N . VAL A 1 92 ? -2.398 -13.331 0.418 1.00 95.31 92 VAL A N 1
ATOM 773 C CA . VAL A 1 92 ? -2.787 -12.014 -0.091 1.00 95.31 92 VAL A CA 1
ATOM 774 C C . VAL A 1 92 ? -1.792 -10.974 0.400 1.00 95.31 92 VAL A C 1
ATOM 776 O O . VAL A 1 92 ? -1.811 -10.584 1.563 1.00 95.31 92 VAL A O 1
ATOM 779 N N . ASP A 1 93 ? -0.948 -10.498 -0.506 1.00 95.00 93 ASP A N 1
ATOM 780 C CA . ASP A 1 93 ? -0.127 -9.316 -0.274 1.00 95.00 93 ASP A CA 1
ATOM 781 C C . ASP A 1 93 ? -0.766 -8.146 -1.028 1.00 95.00 93 ASP A C 1
ATOM 783 O O . ASP A 1 93 ? -1.095 -8.274 -2.207 1.00 95.00 93 ASP A O 1
ATOM 787 N N . ILE A 1 94 ? -0.971 -7.010 -0.359 1.00 95.19 94 ILE A N 1
ATOM 788 C CA . ILE A 1 94 ? -1.569 -5.826 -0.985 1.00 95.19 94 ILE A CA 1
ATOM 789 C C . ILE A 1 94 ? -0.491 -4.768 -1.174 1.00 95.19 94 ILE A C 1
ATOM 791 O O . ILE A 1 94 ? 0.064 -4.244 -0.206 1.00 95.19 94 ILE A O 1
ATOM 795 N N . ALA A 1 95 ? -0.199 -4.444 -2.432 1.00 93.12 95 ALA A N 1
ATOM 796 C CA . ALA A 1 95 ? 0.659 -3.324 -2.780 1.00 93.12 95 ALA A CA 1
ATOM 797 C C . ALA A 1 95 ? -0.141 -2.016 -2.733 1.00 93.12 95 ALA A C 1
ATOM 799 O O . ALA A 1 95 ? -1.256 -1.937 -3.247 1.00 93.12 95 ALA A O 1
ATOM 800 N N . LEU A 1 96 ? 0.433 -0.983 -2.124 1.00 92.94 96 LEU A N 1
ATOM 801 C CA . LEU A 1 96 ? -0.181 0.332 -1.995 1.00 92.94 96 LEU A CA 1
ATOM 802 C C . LEU A 1 96 ? 0.843 1.430 -2.262 1.00 92.94 96 LEU A C 1
ATOM 804 O O . LEU A 1 96 ? 2.019 1.324 -1.911 1.00 92.94 96 LEU A O 1
ATOM 808 N N . THR A 1 97 ? 0.377 2.509 -2.874 1.00 92.69 97 THR A N 1
ATOM 809 C CA . THR A 1 97 ? 1.185 3.696 -3.127 1.00 92.69 97 THR A CA 1
ATOM 810 C C . THR A 1 97 ? 1.035 4.689 -1.989 1.00 92.69 97 THR A C 1
ATOM 812 O O . THR A 1 97 ? -0.080 4.980 -1.558 1.00 92.69 97 THR A O 1
ATOM 815 N N . ILE A 1 98 ? 2.153 5.234 -1.525 1.00 92.56 98 ILE A N 1
ATOM 816 C CA . ILE A 1 98 ? 2.204 6.218 -0.448 1.00 92.56 98 ILE A CA 1
ATOM 817 C C . ILE A 1 98 ? 2.935 7.439 -0.970 1.00 92.56 98 ILE A C 1
ATOM 819 O O . ILE A 1 98 ? 4.098 7.367 -1.367 1.00 92.56 98 ILE A O 1
ATOM 823 N N . GLU A 1 99 ? 2.233 8.561 -0.981 1.00 93.56 99 GLU A N 1
ATOM 824 C CA . GLU A 1 99 ? 2.812 9.836 -1.360 1.00 93.56 99 GLU A CA 1
ATOM 825 C C . GLU A 1 99 ? 3.572 10.441 -0.178 1.00 93.56 99 GLU A C 1
ATOM 827 O O . GLU A 1 99 ? 3.072 10.486 0.947 1.00 93.56 99 GLU A O 1
ATOM 832 N N . ARG A 1 100 ? 4.797 10.901 -0.433 1.00 94.50 100 ARG A N 1
ATOM 833 C CA . ARG A 1 100 ? 5.642 11.603 0.539 1.00 94.50 100 ARG A CA 1
ATOM 834 C C . ARG A 1 100 ? 6.384 12.745 -0.147 1.00 94.50 100 ARG A C 1
ATOM 836 O O . ARG A 1 100 ? 6.483 12.784 -1.371 1.00 94.50 100 ARG A O 1
ATOM 843 N N . THR A 1 101 ? 6.972 13.635 0.646 1.00 93.69 101 THR A N 1
ATOM 844 C CA . THR A 1 101 ? 7.817 14.723 0.142 1.00 93.69 101 THR A CA 1
ATOM 845 C C . THR A 1 101 ? 9.285 14.439 0.436 1.00 93.69 101 THR A C 1
ATOM 847 O O . THR A 1 101 ? 9.655 14.224 1.586 1.00 93.69 101 THR A O 1
ATOM 850 N N . TRP A 1 102 ? 10.136 14.486 -0.589 1.00 93.25 102 TRP A N 1
ATOM 851 C CA . TRP A 1 102 ? 11.590 14.361 -0.483 1.00 93.25 102 TRP A CA 1
ATOM 852 C C . TRP A 1 102 ? 12.262 15.455 -1.312 1.00 93.25 102 TRP A C 1
ATOM 854 O O . TRP A 1 102 ? 11.942 15.624 -2.485 1.00 93.25 102 TRP A O 1
ATOM 864 N N . LYS A 1 103 ? 13.182 16.224 -0.710 1.00 90.94 103 LYS A N 1
ATOM 865 C CA . LYS A 1 103 ? 13.858 17.365 -1.365 1.00 90.94 103 LYS A CA 1
ATOM 866 C C . LYS A 1 103 ? 12.876 18.358 -2.016 1.00 90.94 103 LYS A C 1
ATOM 868 O O . LYS A 1 103 ? 13.077 18.765 -3.154 1.00 90.94 103 LYS A O 1
ATOM 873 N N . GLN A 1 104 ? 11.804 18.716 -1.298 1.00 90.56 104 GLN A N 1
ATOM 874 C CA . GLN A 1 104 ? 10.717 19.595 -1.776 1.00 90.56 104 GLN A CA 1
ATOM 875 C C . GLN A 1 104 ? 9.939 19.054 -2.993 1.00 90.56 104 GLN A C 1
ATOM 877 O O . GLN A 1 104 ? 9.237 19.803 -3.669 1.00 90.56 104 GLN A O 1
ATOM 882 N N . ARG A 1 105 ? 10.037 17.751 -3.280 1.00 89.31 105 ARG A N 1
ATOM 883 C CA . ARG A 1 105 ? 9.339 17.096 -4.390 1.00 89.31 105 ARG A CA 1
ATOM 884 C C . ARG A 1 105 ? 8.449 15.973 -3.883 1.00 89.31 105 ARG A C 1
ATOM 886 O O . ARG A 1 105 ? 8.823 15.249 -2.964 1.00 89.31 105 ARG A O 1
ATOM 893 N N . HIS A 1 106 ? 7.299 15.805 -4.523 1.00 90.94 106 HIS A N 1
ATOM 894 C CA . HIS A 1 106 ? 6.402 14.685 -4.262 1.00 90.94 106 HIS A CA 1
ATOM 895 C C . HIS A 1 106 ? 6.961 13.411 -4.895 1.00 90.94 106 HIS A C 1
ATOM 897 O O . HIS A 1 106 ? 7.226 13.368 -6.101 1.00 90.94 106 HIS A O 1
ATOM 903 N N . ILE A 1 107 ? 7.125 12.381 -4.076 1.00 93.38 107 ILE A N 1
ATOM 904 C CA . ILE A 1 107 ? 7.540 11.042 -4.479 1.00 93.38 107 ILE A CA 1
ATOM 905 C C . ILE A 1 107 ? 6.441 10.038 -4.143 1.00 93.38 107 ILE A C 1
ATOM 907 O O . ILE A 1 107 ? 5.679 10.223 -3.195 1.00 93.38 107 ILE A O 1
ATOM 911 N N . VAL A 1 108 ? 6.387 8.956 -4.917 1.00 92.75 108 VAL A N 1
ATOM 912 C CA . VAL A 1 108 ? 5.475 7.836 -4.681 1.00 92.75 108 VAL A CA 1
ATOM 913 C C . VAL A 1 108 ? 6.302 6.634 -4.253 1.00 92.75 108 VAL A C 1
ATOM 915 O O . VAL A 1 108 ? 7.149 6.152 -5.004 1.00 92.75 108 VAL A O 1
ATOM 918 N N . LEU A 1 109 ? 6.061 6.162 -3.035 1.00 93.50 109 LEU A N 1
ATOM 919 C CA . LEU A 1 109 ? 6.641 4.936 -2.506 1.00 93.50 109 LEU A CA 1
ATOM 920 C C . LEU A 1 109 ? 5.656 3.786 -2.688 1.00 93.50 109 LEU A C 1
ATOM 922 O O . LEU A 1 109 ? 4.455 3.963 -2.504 1.00 93.50 109 LEU A O 1
ATOM 926 N N . LEU A 1 110 ? 6.167 2.604 -3.022 1.00 91.50 110 LEU A N 1
ATOM 927 C CA . LEU A 1 110 ? 5.373 1.383 -3.101 1.00 91.50 110 LEU A CA 1
ATOM 928 C C . LEU A 1 110 ? 5.592 0.570 -1.825 1.00 91.50 110 LEU A C 1
ATOM 930 O O . LEU A 1 110 ? 6.672 0.009 -1.624 1.00 91.50 110 LEU A O 1
ATOM 934 N N . ALA A 1 111 ? 4.580 0.526 -0.966 1.00 93.44 111 ALA A N 1
ATOM 935 C CA . ALA A 1 111 ? 4.568 -0.314 0.222 1.00 93.44 111 ALA A CA 1
ATOM 936 C C . ALA A 1 111 ? 3.820 -1.617 -0.041 1.00 93.44 111 ALA A C 1
ATOM 938 O O . ALA A 1 111 ? 2.922 -1.676 -0.879 1.00 93.44 111 ALA A O 1
ATOM 939 N N . LEU A 1 112 ? 4.201 -2.661 0.692 1.00 94.50 112 LEU A N 1
ATOM 940 C CA . LEU A 1 112 ? 3.607 -3.984 0.568 1.00 94.50 112 LEU A CA 1
ATOM 941 C C . LEU A 1 112 ? 3.090 -4.447 1.927 1.00 94.50 112 LEU A C 1
ATOM 943 O O . LEU A 1 112 ? 3.872 -4.707 2.844 1.00 94.50 112 LEU A O 1
ATOM 947 N N . LEU A 1 113 ? 1.769 -4.537 2.046 1.00 96.38 113 LEU A N 1
ATOM 948 C CA . LEU A 1 113 ? 1.089 -5.105 3.199 1.00 96.38 113 LEU A CA 1
ATOM 949 C C . LEU A 1 113 ? 1.054 -6.624 3.037 1.00 96.38 113 LEU A C 1
ATOM 951 O O . LEU A 1 113 ? 0.255 -7.152 2.265 1.00 96.38 113 LEU A O 1
ATOM 955 N N . ARG A 1 114 ? 1.956 -7.314 3.733 1.00 95.31 114 ARG A N 1
ATOM 956 C CA . ARG A 1 114 ? 2.128 -8.762 3.594 1.00 95.31 114 ARG A CA 1
ATOM 957 C C . ARG A 1 114 ? 1.104 -9.548 4.399 1.00 95.31 114 ARG A C 1
ATOM 959 O O . ARG A 1 114 ? 0.799 -9.165 5.525 1.00 95.31 114 ARG A O 1
ATOM 966 N N . ASN A 1 115 ? 0.647 -10.674 3.854 1.00 95.56 115 ASN A N 1
ATOM 967 C CA . ASN A 1 115 ? -0.339 -11.566 4.472 1.00 95.56 115 ASN A CA 1
ATOM 968 C C . ASN A 1 115 ? -1.575 -10.818 5.004 1.00 95.56 115 ASN A C 1
ATOM 970 O O . ASN A 1 115 ? -2.059 -11.093 6.104 1.00 95.56 115 ASN A O 1
ATOM 974 N N . ALA A 1 116 ? -2.083 -9.863 4.224 1.00 97.38 116 ALA A N 1
ATOM 975 C CA . ALA A 1 116 ? -3.162 -8.955 4.597 1.00 97.38 116 ALA A CA 1
ATOM 976 C C . ALA A 1 116 ? -4.441 -9.679 5.050 1.00 97.38 116 ALA A C 1
ATOM 978 O O . ALA A 1 116 ? -5.188 -9.148 5.866 1.00 97.38 116 ALA A O 1
ATOM 979 N N . GLN A 1 117 ? -4.684 -10.901 4.567 1.00 97.06 117 GLN A N 1
ATOM 980 C CA . GLN A 1 117 ? -5.822 -11.727 4.976 1.00 97.06 117 GLN A CA 1
ATOM 981 C C . GLN A 1 117 ? -5.796 -12.133 6.459 1.00 97.06 117 GLN A C 1
ATOM 983 O O . GLN A 1 117 ? -6.850 -12.413 7.026 1.00 97.06 117 GLN A O 1
ATOM 988 N N . ASN A 1 118 ? -4.610 -12.148 7.077 1.00 97.62 118 ASN A N 1
ATOM 989 C CA . ASN A 1 118 ? -4.404 -12.555 8.468 1.00 97.62 118 ASN A CA 1
ATOM 990 C C . ASN A 1 118 ? -4.246 -11.368 9.427 1.00 97.62 118 ASN A C 1
ATOM 992 O O . ASN A 1 118 ? -4.183 -11.580 10.634 1.00 97.62 118 ASN A O 1
ATOM 996 N N . LEU A 1 119 ? -4.160 -10.139 8.912 1.00 98.25 119 LEU A N 1
ATOM 997 C CA . LEU A 1 119 ? -3.940 -8.958 9.739 1.00 98.25 119 LEU A CA 1
ATOM 998 C C . LEU A 1 119 ? -5.253 -8.422 10.315 1.00 98.25 119 LEU A C 1
ATOM 1000 O O . LEU A 1 119 ? -6.300 -8.380 9.659 1.00 98.25 119 LEU A O 1
ATOM 1004 N N . SER A 1 120 ? -5.180 -7.962 11.556 1.00 97.81 120 SER A N 1
ATOM 1005 C CA . SER A 1 120 ? -6.230 -7.179 12.190 1.00 97.81 120 SER A CA 1
ATOM 1006 C C . SER A 1 120 ? -6.283 -5.757 11.623 1.00 97.81 120 SER A C 1
ATOM 1008 O O . SER A 1 120 ? -5.329 -5.236 11.045 1.00 97.81 120 SER A O 1
ATOM 1010 N N . ILE A 1 121 ? -7.423 -5.093 11.822 1.00 98.12 121 ILE A N 1
ATOM 1011 C CA . ILE A 1 121 ? -7.612 -3.696 11.409 1.00 98.12 121 ILE A CA 1
ATOM 1012 C C . ILE A 1 121 ? -6.600 -2.777 12.114 1.00 98.12 121 ILE A C 1
ATOM 1014 O O . ILE A 1 121 ? -6.119 -1.823 11.505 1.00 98.12 121 ILE A O 1
ATOM 1018 N N . ASP A 1 122 ? -6.248 -3.078 13.366 1.00 97.81 122 ASP A N 1
ATOM 1019 C CA . ASP A 1 122 ? -5.314 -2.275 14.157 1.00 97.81 122 ASP A CA 1
ATOM 1020 C C . ASP A 1 122 ? -3.869 -2.432 13.657 1.00 97.81 122 ASP A C 1
ATOM 1022 O O . ASP A 1 122 ? -3.170 -1.435 13.494 1.00 97.81 122 ASP A O 1
ATOM 1026 N N . GLU A 1 123 ? -3.444 -3.650 13.302 1.00 98.31 123 GLU A N 1
ATOM 1027 C CA . GLU A 1 123 ? -2.131 -3.894 12.680 1.00 98.31 123 GLU A CA 1
ATOM 1028 C C . GLU A 1 123 ? -2.008 -3.203 11.319 1.00 98.31 123 GLU A C 1
ATOM 1030 O O . GLU A 1 123 ? -0.981 -2.597 11.011 1.00 98.31 123 GLU A O 1
ATOM 1035 N N . ILE A 1 124 ? -3.069 -3.243 10.507 1.00 98.44 124 ILE A N 1
ATOM 1036 C CA . ILE A 1 124 ? -3.105 -2.538 9.220 1.00 98.44 124 ILE A CA 1
ATOM 1037 C C . ILE A 1 124 ? -3.068 -1.025 9.445 1.00 98.44 124 ILE A C 1
ATOM 1039 O O . ILE A 1 124 ? -2.366 -0.304 8.733 1.00 98.44 124 ILE A O 1
ATOM 1043 N N . HIS A 1 125 ? -3.806 -0.518 10.433 1.00 98.12 125 HIS A N 1
ATOM 1044 C CA . HIS A 1 125 ? -3.783 0.899 10.761 1.00 98.12 125 HIS A CA 1
ATOM 1045 C C . HIS A 1 125 ? -2.391 1.355 11.192 1.00 98.12 125 HIS A C 1
ATOM 1047 O O . HIS A 1 125 ? -1.913 2.3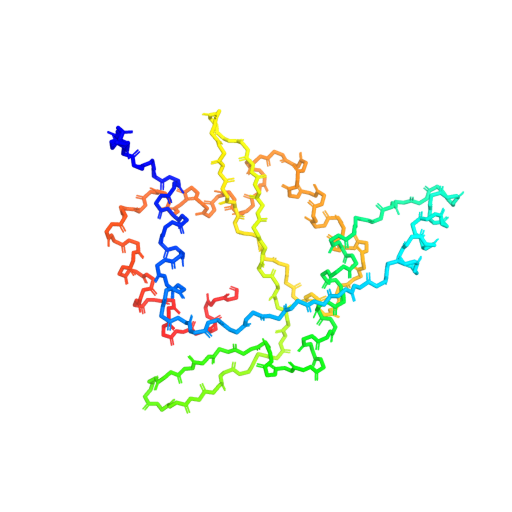73 10.694 1.00 98.12 125 HIS A O 1
ATOM 1053 N N . GLU A 1 126 ? -1.723 0.587 12.048 1.00 97.88 126 GLU A N 1
ATOM 1054 C CA . GLU A 1 126 ? -0.365 0.881 12.491 1.00 97.88 126 GLU A CA 1
ATOM 1055 C C . GLU A 1 126 ? 0.631 0.826 11.327 1.00 97.88 126 GLU A C 1
ATOM 1057 O O . GLU A 1 126 ? 1.439 1.739 11.152 1.00 97.88 126 GLU A O 1
ATOM 1062 N N . PHE A 1 127 ? 0.505 -0.174 10.449 1.00 97.50 127 PHE A N 1
ATOM 1063 C CA . PHE A 1 127 ? 1.283 -0.265 9.214 1.00 97.50 127 PHE A CA 1
ATOM 1064 C C . PHE A 1 127 ? 1.163 1.008 8.358 1.00 97.50 127 PHE A C 1
ATOM 1066 O O . PHE A 1 127 ? 2.179 1.505 7.855 1.00 97.50 127 PHE A O 1
ATOM 1073 N N . LEU A 1 128 ? -0.058 1.536 8.195 1.00 97.31 128 LEU A N 1
ATOM 1074 C CA . LEU A 1 128 ? -0.330 2.765 7.443 1.00 97.31 128 LEU A CA 1
ATOM 1075 C C . LEU A 1 128 ? 0.200 4.003 8.173 1.00 97.31 128 LEU A C 1
ATOM 1077 O O . LEU A 1 128 ? 0.793 4.880 7.544 1.00 97.31 128 LEU A O 1
ATOM 1081 N N . ARG A 1 129 ? 0.002 4.069 9.494 1.00 96.69 129 ARG A N 1
ATOM 1082 C CA . ARG A 1 129 ? 0.431 5.182 10.345 1.00 96.69 129 ARG A CA 1
ATOM 1083 C C . ARG A 1 129 ? 1.945 5.350 10.301 1.00 96.69 129 ARG A C 1
ATOM 1085 O O . ARG A 1 129 ? 2.412 6.445 10.009 1.00 96.69 129 ARG A O 1
ATOM 1092 N N . ILE A 1 130 ? 2.704 4.266 10.487 1.00 96.56 130 ILE A N 1
ATOM 1093 C CA . ILE A 1 130 ? 4.172 4.275 10.396 1.00 96.56 130 ILE A CA 1
ATOM 1094 C C . ILE A 1 130 ? 4.618 4.846 9.048 1.00 96.56 130 ILE A C 1
ATOM 1096 O O . ILE A 1 130 ? 5.457 5.736 8.998 1.00 96.56 130 ILE A O 1
ATOM 1100 N N . ARG A 1 131 ? 4.027 4.403 7.937 1.00 95.00 131 ARG A N 1
ATOM 1101 C CA . ARG A 1 131 ? 4.455 4.859 6.603 1.00 95.00 131 ARG A CA 1
ATOM 1102 C C . ARG A 1 131 ? 4.057 6.292 6.277 1.00 95.00 131 ARG A C 1
ATOM 1104 O O . ARG A 1 131 ? 4.711 6.928 5.448 1.00 95.00 131 ARG A O 1
ATOM 1111 N N . ARG A 1 132 ? 3.006 6.804 6.912 1.00 93.94 132 ARG A N 1
ATOM 1112 C CA . ARG A 1 132 ? 2.612 8.210 6.816 1.00 93.94 132 ARG A CA 1
ATOM 1113 C C . ARG A 1 132 ? 3.533 9.102 7.653 1.00 93.94 132 ARG A C 1
ATOM 1115 O O . ARG A 1 132 ? 3.999 10.115 7.141 1.00 93.94 132 ARG A O 1
ATOM 1122 N N . ASP A 1 133 ? 3.800 8.704 8.896 1.00 94.62 133 ASP A N 1
ATOM 1123 C CA . ASP A 1 133 ? 4.337 9.596 9.931 1.00 94.62 133 ASP A CA 1
ATOM 1124 C C . ASP A 1 133 ? 5.839 9.427 10.186 1.00 94.62 133 ASP A C 1
ATOM 1126 O O . ASP A 1 133 ? 6.497 10.389 10.576 1.00 94.62 133 ASP A O 1
ATOM 1130 N N . ALA A 1 134 ? 6.403 8.235 9.972 1.00 95.94 134 ALA A N 1
ATOM 1131 C CA . ALA A 1 134 ? 7.819 7.998 10.235 1.00 95.94 134 ALA A CA 1
ATOM 1132 C C . ALA A 1 134 ? 8.716 8.792 9.262 1.00 95.94 134 ALA A C 1
ATOM 1134 O O . ALA A 1 134 ? 8.313 9.042 8.108 1.00 95.94 134 ALA A O 1
ATOM 1135 N N . PRO A 1 135 ? 9.935 9.168 9.694 1.00 96.06 135 PRO A N 1
ATOM 1136 C CA . PRO A 1 135 ? 10.983 9.669 8.810 1.00 96.06 135 PRO A CA 1
ATOM 1137 C C . PRO A 1 135 ? 11.173 8.768 7.586 1.00 96.06 135 PRO A C 1
ATOM 1139 O O . PRO A 1 135 ? 10.993 7.553 7.654 1.00 96.06 135 PRO A O 1
ATOM 1142 N N . LEU A 1 136 ? 11.515 9.363 6.441 1.00 95.81 136 LEU A N 1
ATOM 1143 C CA . LEU A 1 136 ? 11.676 8.608 5.193 1.00 95.81 136 LEU A CA 1
ATOM 1144 C C . LEU A 1 136 ? 12.804 7.582 5.302 1.00 95.81 136 LEU A C 1
ATOM 1146 O O . LEU A 1 136 ? 12.700 6.486 4.759 1.00 95.81 136 LEU A O 1
ATOM 1150 N N . GLU A 1 137 ? 13.863 7.945 6.011 1.00 95.06 137 GLU A N 1
ATOM 1151 C CA . GLU A 1 137 ? 15.072 7.160 6.230 1.00 95.06 137 GLU A CA 1
ATOM 1152 C C . GLU A 1 137 ? 14.784 5.839 6.956 1.00 95.06 137 GLU A C 1
ATOM 1154 O O . GLU A 1 137 ? 15.466 4.845 6.705 1.00 95.06 137 GLU A O 1
ATOM 1159 N N . ASP A 1 138 ? 13.724 5.806 7.765 1.00 95.50 138 ASP A N 1
ATOM 1160 C CA . ASP A 1 138 ? 13.299 4.625 8.519 1.00 95.50 138 ASP A CA 1
ATOM 1161 C C . ASP A 1 138 ? 12.428 3.675 7.678 1.00 95.50 138 ASP A C 1
ATOM 1163 O O . ASP A 1 138 ? 12.152 2.539 8.075 1.00 95.50 138 ASP A O 1
ATOM 1167 N N . LEU A 1 139 ? 11.984 4.107 6.490 1.00 95.44 139 LEU A N 1
ATOM 1168 C CA . LEU A 1 139 ? 11.126 3.310 5.619 1.00 95.44 139 LEU A CA 1
ATOM 1169 C C . LEU A 1 139 ? 11.945 2.428 4.672 1.00 95.44 139 LEU A C 1
ATOM 1171 O O . LEU A 1 139 ? 12.684 2.889 3.797 1.00 95.44 139 LEU A O 1
ATOM 1175 N N . SER A 1 140 ? 11.721 1.118 4.761 1.00 93.12 140 SER A N 1
ATOM 1176 C CA . SER A 1 140 ? 12.355 0.127 3.881 1.00 93.12 140 SER A CA 1
ATOM 1177 C C . SER A 1 140 ? 12.078 0.381 2.389 1.00 93.12 140 SER A C 1
ATOM 1179 O O . SER A 1 140 ? 12.931 0.157 1.525 1.00 93.12 140 SER A O 1
ATOM 1181 N N . GLU A 1 141 ? 10.886 0.890 2.089 1.00 92.88 141 GLU A N 1
ATOM 1182 C CA . GLU A 1 141 ? 10.387 1.267 0.775 1.00 92.88 141 GLU A CA 1
ATOM 1183 C C . GLU A 1 141 ? 11.185 2.436 0.196 1.00 92.88 141 GLU A C 1
ATOM 1185 O O . GLU A 1 141 ? 11.484 2.446 -0.998 1.00 92.88 141 GLU A O 1
ATOM 1190 N N . PHE A 1 142 ? 11.599 3.384 1.041 1.00 95.25 142 PHE A N 1
ATOM 1191 C CA . PHE A 1 142 ? 12.422 4.514 0.627 1.00 95.25 142 PHE A CA 1
ATOM 1192 C C . PHE A 1 142 ? 13.853 4.077 0.294 1.00 95.25 142 PHE A C 1
ATOM 1194 O O . PHE A 1 142 ? 14.386 4.456 -0.747 1.00 95.25 142 PHE A O 1
ATOM 1201 N N . SER A 1 143 ? 14.446 3.183 1.090 1.00 93.31 143 SER A N 1
ATOM 1202 C CA . SER A 1 143 ? 15.741 2.568 0.758 1.00 93.31 143 SER A CA 1
ATOM 1203 C C . SER A 1 143 ? 15.701 1.816 -0.584 1.00 93.31 143 SER A C 1
ATOM 1205 O O . SER A 1 143 ? 16.623 1.910 -1.401 1.00 93.31 143 SER A O 1
ATOM 1207 N N . ARG A 1 144 ? 14.617 1.076 -0.863 1.00 91.19 144 ARG A N 1
ATOM 1208 C CA . ARG A 1 144 ? 14.402 0.411 -2.165 1.00 91.19 144 ARG A CA 1
ATOM 1209 C C . ARG A 1 144 ? 14.255 1.426 -3.296 1.00 91.19 144 ARG A C 1
ATOM 1211 O O . ARG A 1 144 ? 14.909 1.275 -4.326 1.00 91.19 144 ARG A O 1
ATOM 1218 N N . PHE A 1 145 ? 13.464 2.473 -3.085 1.00 91.62 145 PHE A N 1
ATOM 1219 C CA . PHE A 1 145 ? 13.298 3.577 -4.026 1.00 91.62 145 PHE A CA 1
ATOM 1220 C C . PHE A 1 145 ? 14.643 4.236 -4.371 1.00 91.62 145 PHE A C 1
ATOM 1222 O O . PHE A 1 145 ? 14.983 4.365 -5.545 1.00 91.62 145 PHE A O 1
ATOM 1229 N N . GLN A 1 146 ? 15.472 4.554 -3.373 1.00 93.31 146 GLN A N 1
ATOM 1230 C CA . GLN A 1 146 ? 16.809 5.113 -3.588 1.00 93.31 146 GLN A CA 1
ATOM 1231 C C . GLN A 1 146 ? 17.730 4.163 -4.362 1.00 93.31 146 GLN A C 1
ATOM 1233 O O . GLN A 1 146 ? 18.486 4.610 -5.223 1.00 93.31 146 GLN A O 1
ATOM 1238 N N . ARG A 1 147 ? 17.675 2.853 -4.087 1.00 91.44 147 ARG A N 1
ATOM 1239 C CA . ARG A 1 147 ? 18.435 1.854 -4.856 1.00 91.44 147 ARG A CA 1
ATOM 1240 C C . ARG A 1 147 ? 17.996 1.811 -6.315 1.00 91.44 147 ARG A C 1
ATOM 1242 O O . ARG A 1 147 ? 18.853 1.794 -7.192 1.00 91.44 147 ARG A O 1
ATOM 1249 N N . LEU A 1 148 ? 16.691 1.852 -6.578 1.00 89.00 148 LEU A N 1
ATOM 1250 C CA . LEU A 1 148 ? 16.156 1.886 -7.940 1.00 89.00 148 LEU A CA 1
ATOM 1251 C C . LEU A 1 148 ? 16.551 3.171 -8.675 1.00 89.00 148 LEU A C 1
ATOM 1253 O O . LEU A 1 148 ? 16.914 3.105 -9.845 1.00 89.00 148 LEU A O 1
ATOM 1257 N N . LEU A 1 149 ? 16.571 4.321 -7.996 1.00 89.88 149 LEU A N 1
ATOM 1258 C CA . LEU A 1 149 ? 17.018 5.586 -8.589 1.00 89.88 149 LEU A CA 1
ATOM 1259 C C . LEU A 1 149 ? 18.477 5.567 -9.062 1.00 89.88 149 LEU A C 1
ATOM 1261 O O . LEU A 1 149 ? 18.810 6.279 -10.007 1.00 89.88 149 LEU A O 1
ATOM 1265 N N . LYS A 1 150 ? 19.344 4.760 -8.436 1.00 91.19 150 LYS A N 1
ATOM 1266 C CA . LYS A 1 150 ? 20.749 4.612 -8.857 1.00 91.19 150 LYS A CA 1
ATOM 1267 C C . LYS A 1 150 ? 20.896 3.851 -10.175 1.00 91.19 150 LYS A C 1
ATOM 1269 O O . LYS A 1 150 ? 21.933 3.959 -10.822 1.00 91.19 150 LYS A O 1
ATOM 1274 N N . VAL A 1 151 ? 19.884 3.081 -10.574 1.00 89.62 151 VAL A N 1
ATOM 1275 C CA . VAL A 1 151 ? 19.897 2.341 -11.835 1.00 89.62 151 VAL A CA 1
ATOM 1276 C C . VAL A 1 151 ? 19.428 3.271 -12.962 1.00 89.62 151 VAL A C 1
ATOM 1278 O O . VAL A 1 151 ? 18.322 3.821 -12.870 1.00 89.62 151 VAL A O 1
ATOM 1281 N N . PRO A 1 152 ? 20.213 3.440 -14.044 1.00 87.44 152 PRO A N 1
ATOM 1282 C CA . PRO A 1 152 ? 19.803 4.237 -15.197 1.00 87.44 152 PRO A CA 1
ATOM 1283 C C . PRO A 1 152 ? 18.455 3.779 -15.761 1.00 87.44 152 PRO A C 1
ATOM 1285 O O . PRO A 1 152 ? 18.187 2.581 -15.847 1.00 87.44 152 PRO A O 1
A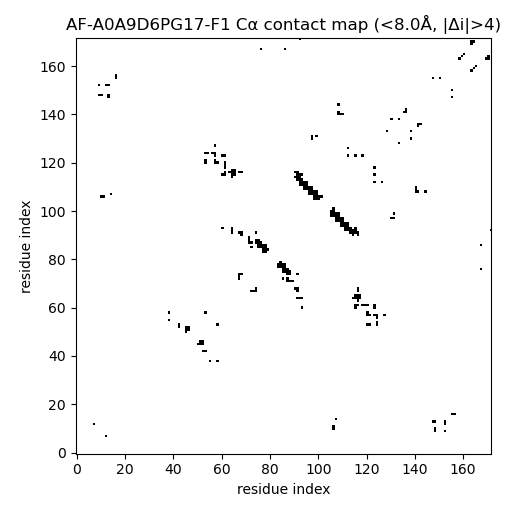TOM 1288 N N . ALA A 1 153 ? 17.610 4.728 -16.175 1.00 81.56 153 ALA A N 1
ATOM 1289 C CA . ALA A 1 153 ? 16.230 4.442 -16.580 1.00 81.56 153 ALA A CA 1
ATOM 1290 C C . ALA A 1 153 ? 16.122 3.392 -17.697 1.00 81.56 153 ALA A C 1
ATOM 1292 O O . ALA A 1 153 ? 15.294 2.488 -17.614 1.00 81.56 153 ALA A O 1
ATOM 1293 N N . PHE A 1 154 ? 17.008 3.454 -18.696 1.00 79.38 154 PHE A N 1
ATOM 1294 C CA . PHE A 1 154 ? 17.032 2.478 -19.786 1.00 79.38 154 PHE A CA 1
ATOM 1295 C C . PHE A 1 154 ? 17.356 1.056 -19.294 1.00 79.38 154 PHE A C 1
ATOM 1297 O O . PHE A 1 154 ? 16.772 0.098 -19.788 1.00 79.38 154 PHE A O 1
ATOM 1304 N N . CYS A 1 155 ? 18.204 0.902 -18.270 1.00 88.44 155 CYS A N 1
ATOM 1305 C CA . CYS A 1 155 ? 18.521 -0.402 -17.684 1.00 88.44 155 CYS A CA 1
ATOM 1306 C C . CYS A 1 155 ? 17.369 -0.968 -16.849 1.00 88.44 155 CYS A C 1
ATOM 1308 O O . CYS A 1 155 ? 17.126 -2.172 -16.889 1.00 88.44 155 CYS A O 1
ATOM 1310 N N . ARG A 1 156 ? 16.661 -0.125 -16.081 1.00 87.25 156 ARG A N 1
ATOM 1311 C CA . ARG A 1 156 ? 15.622 -0.582 -15.136 1.00 87.25 156 ARG A CA 1
ATOM 1312 C C . ARG A 1 156 ? 14.549 -1.422 -15.804 1.00 87.25 156 ARG A C 1
ATOM 1314 O O . ARG A 1 156 ? 14.174 -2.464 -15.273 1.00 87.25 156 ARG A O 1
ATOM 1321 N N . TRP A 1 157 ? 14.100 -0.991 -16.978 1.00 83.81 157 TRP A N 1
ATOM 1322 C CA . TRP A 1 157 ? 13.106 -1.728 -17.746 1.00 83.81 157 TRP A CA 1
ATOM 1323 C C . TRP A 1 157 ? 13.580 -3.122 -18.129 1.00 83.81 157 TRP A C 1
ATOM 1325 O O . TRP A 1 157 ? 12.885 -4.102 -17.879 1.00 83.81 157 TRP A O 1
ATOM 1335 N N . HIS A 1 158 ? 14.778 -3.217 -18.704 1.00 85.75 158 HIS A N 1
ATOM 1336 C CA . HIS A 1 158 ? 15.335 -4.497 -19.121 1.00 85.75 158 HIS A CA 1
ATOM 1337 C C . HIS A 1 158 ? 15.545 -5.429 -17.926 1.00 85.75 158 HIS A C 1
ATOM 1339 O O . HIS A 1 158 ? 15.182 -6.600 -18.001 1.00 85.75 158 HIS A O 1
ATOM 1345 N N . LEU A 1 159 ? 16.034 -4.905 -16.796 1.00 86.94 159 LEU A N 1
ATOM 1346 C CA . LEU A 1 159 ? 16.164 -5.683 -15.563 1.00 86.94 159 LEU A CA 1
ATOM 1347 C C . LEU A 1 159 ? 14.809 -6.211 -15.078 1.00 86.94 159 LEU A C 1
ATOM 1349 O O . LEU A 1 159 ? 14.703 -7.380 -14.718 1.00 86.94 159 LEU A O 1
ATOM 1353 N N . PHE A 1 160 ? 13.762 -5.386 -15.112 1.00 81.62 160 PHE A N 1
ATOM 1354 C CA . PHE A 1 160 ? 12.416 -5.812 -14.736 1.00 81.62 160 PHE A CA 1
ATOM 1355 C C . PHE A 1 160 ? 11.876 -6.919 -15.659 1.00 81.62 160 PHE A C 1
ATOM 1357 O O . PHE A 1 160 ? 11.391 -7.942 -15.169 1.00 81.62 160 PHE A O 1
ATOM 1364 N N . GLN A 1 161 ? 12.007 -6.758 -16.981 1.00 81.69 161 GLN A N 1
ATOM 1365 C CA . GLN A 1 161 ? 11.521 -7.741 -17.960 1.00 81.69 161 GLN A CA 1
ATOM 1366 C C . GLN A 1 161 ? 12.246 -9.093 -17.856 1.00 81.69 161 GLN A C 1
ATOM 1368 O O . GLN A 1 161 ? 11.630 -10.123 -18.109 1.00 81.69 161 GLN A O 1
ATOM 1373 N N . VAL A 1 162 ? 13.529 -9.103 -17.479 1.00 83.19 162 VAL A N 1
ATOM 1374 C CA . VAL A 1 162 ? 14.339 -10.333 -17.403 1.00 83.19 162 VAL A CA 1
ATOM 1375 C C . VAL A 1 162 ? 14.233 -11.015 -16.039 1.00 83.19 162 VAL A C 1
ATOM 1377 O O . VAL A 1 162 ? 14.095 -12.234 -15.975 1.00 83.19 162 VAL A O 1
ATOM 1380 N N . PHE A 1 163 ? 14.295 -10.254 -14.945 1.00 79.56 163 PHE A N 1
ATOM 1381 C CA . PHE A 1 163 ? 14.448 -10.830 -13.604 1.00 79.56 163 PHE A CA 1
ATOM 1382 C C . PHE A 1 163 ? 13.164 -10.864 -12.781 1.00 79.56 163 PHE A C 1
ATOM 1384 O O . PHE A 1 163 ? 13.091 -11.642 -11.837 1.00 79.56 163 PHE A O 1
ATOM 1391 N N . VAL A 1 164 ? 12.159 -10.045 -13.102 1.00 75.94 164 VAL A N 1
ATOM 1392 C CA . VAL A 1 164 ? 10.954 -9.910 -12.265 1.00 75.94 164 VAL A CA 1
ATOM 1393 C C . VAL A 1 164 ? 9.723 -10.442 -12.990 1.00 75.94 164 VAL A C 1
ATOM 1395 O O . VAL A 1 164 ? 9.054 -11.339 -12.486 1.00 75.94 164 VAL A O 1
ATOM 1398 N N . LYS A 1 165 ? 9.451 -9.957 -14.206 1.00 73.56 165 LYS A N 1
ATOM 1399 C CA . LYS A 1 165 ? 8.270 -10.349 -14.993 1.00 73.56 165 LYS A CA 1
ATOM 1400 C C . LYS A 1 165 ? 8.111 -11.863 -15.210 1.00 73.56 165 LYS A C 1
ATOM 1402 O O . LYS A 1 165 ? 6.997 -12.359 -15.045 1.00 73.56 165 LYS A O 1
ATOM 1407 N N . PRO A 1 166 ? 9.170 -12.633 -15.530 1.00 67.75 166 PRO A N 1
ATOM 1408 C CA . PRO A 1 166 ? 9.032 -14.067 -15.784 1.00 67.75 166 PRO A CA 1
ATOM 1409 C C . PRO A 1 166 ? 8.786 -14.887 -14.513 1.00 67.75 166 PRO A C 1
ATOM 1411 O O . PRO A 1 166 ? 8.408 -16.057 -14.604 1.00 67.75 166 PRO A O 1
ATOM 1414 N N . PHE A 1 167 ? 8.994 -14.287 -13.337 1.00 66.06 167 PHE A N 1
ATOM 1415 C CA . PHE A 1 167 ? 8.985 -14.958 -12.044 1.00 66.06 167 PHE A CA 1
ATOM 1416 C C . PHE A 1 167 ? 7.989 -14.271 -11.101 1.00 66.06 167 PHE A C 1
ATOM 1418 O O . PHE A 1 167 ? 8.389 -13.499 -10.230 1.00 66.06 167 PHE A O 1
ATOM 1425 N N . PRO A 1 168 ? 6.685 -14.581 -11.211 1.00 62.22 168 PRO A N 1
ATOM 1426 C CA . PRO A 1 168 ? 5.648 -13.939 -10.400 1.00 62.22 168 PRO A CA 1
ATOM 1427 C C . PRO A 1 168 ? 5.864 -14.129 -8.888 1.00 62.22 168 PRO A C 1
ATOM 1429 O O . PRO A 1 168 ? 5.470 -13.295 -8.082 1.00 62.22 168 PRO A O 1
ATOM 1432 N N . SER A 1 169 ? 6.567 -15.192 -8.485 1.00 61.25 169 SER A N 1
ATOM 1433 C CA . SER A 1 169 ? 6.987 -15.421 -7.097 1.00 61.25 169 SER A CA 1
ATOM 1434 C C . SER A 1 169 ? 7.953 -14.363 -6.551 1.00 61.25 169 SER A C 1
ATOM 1436 O O . SER A 1 169 ? 8.004 -14.179 -5.340 1.00 61.25 169 SER A O 1
ATOM 1438 N N . LEU A 1 170 ? 8.714 -13.684 -7.418 1.00 57.97 170 LEU A N 1
ATOM 1439 C CA . LEU A 1 170 ? 9.627 -12.591 -7.059 1.00 57.97 170 LEU A CA 1
ATOM 1440 C C . LEU A 1 170 ? 8.918 -11.231 -6.973 1.00 57.97 170 LEU A C 1
ATOM 1442 O O . LEU A 1 170 ? 9.544 -10.249 -6.588 1.00 57.97 170 LEU A O 1
ATOM 1446 N N . MET A 1 171 ? 7.626 -11.164 -7.314 1.00 56.47 171 MET A N 1
ATOM 1447 C CA . MET A 1 171 ? 6.800 -9.961 -7.156 1.00 56.47 171 MET A CA 1
ATOM 1448 C C . MET A 1 171 ? 6.197 -9.819 -5.738 1.00 56.47 171 MET A C 1
ATOM 1450 O O . MET A 1 171 ? 5.403 -8.906 -5.518 1.00 56.47 171 MET A O 1
ATOM 1454 N N . ARG A 1 172 ? 6.563 -10.702 -4.791 1.00 50.47 172 ARG A N 1
ATOM 1455 C CA . ARG A 1 172 ? 6.168 -10.682 -3.362 1.00 50.47 172 ARG A CA 1
ATOM 1456 C C . ARG A 1 172 ? 7.191 -9.979 -2.451 1.00 50.47 172 ARG A C 1
ATOM 1458 O O . ARG A 1 172 ? 8.385 -9.920 -2.804 1.00 50.47 172 ARG A O 1
#

Secondary structure (DSSP, 8-state):
------PPPHHHHHHHHHHHHHTTS------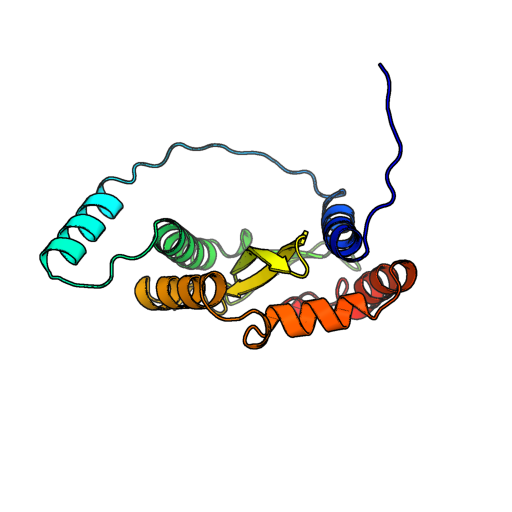-----HHHHHHHHHHHHTT-----HHHHHHHHHHHHHHHSGGGSEEEE-SSS-EEEE-SS--EEEEEEEEETTEEEEEEEEETTGGG--HHHHHHHHHHHHHS-GGG-HHHHHHHHHHTS-HHHHHHHHHHHTTT-GGGG-

pLDDT: mean 90.13, std 8.86, range [50.47, 98.44]

Sequence (172 aa):
MTYKFVKLEAERYLVWDLLRETDPYYLNHHLFDTNLSAVEDDRKRRRAEGRVVPSYLAYSLAAYGRMLAQFPRFNSYLRIWPTTRLAVYGGVDIALTIERTWKQRHIVLLALLRNAQNLSIDEIHEFLRIRRDAPLEDLSEFSRFQRLLKVPAFCRWHLFQVFVKPFPSLMR

Solvent-accessible surface area (backbone atoms only — not comparable to full-atom values): 10542 Å² total; per-residue (Å²): 137,90,84,79,94,72,85,80,51,74,75,54,48,56,54,48,59,56,51,61,70,51,67,84,58,88,80,83,89,82,87,80,90,76,89,55,63,72,58,51,52,51,41,52,51,28,49,76,70,73,43,84,63,65,48,69,65,20,54,52,48,33,49,49,16,44,48,36,67,76,41,34,77,80,44,46,46,83,38,66,75,97,57,75,44,75,49,65,49,98,63,36,65,46,80,45,79,44,81,46,77,54,96,95,35,84,43,78,37,67,45,73,44,70,49,27,50,77,49,51,47,63,59,43,24,48,58,51,46,49,71,70,70,50,61,61,89,78,34,70,44,47,56,50,50,55,56,53,67,73,45,56,73,80,54,49,57,55,49,39,61,68,70,36,66,81,34,70,81,65,75,110